Protein AF-A0A834ZL12-F1 (afdb_monomer_lite)

Organism: Tetracentron sinense (NCBI:txid13715)

Sequence (179 aa):
MESKSENSKNVEDIFDSSLNIEETHFQDGFKEGFDDGLVSGKQEGSEVGLKVGFEVGEELGFYRGCVDVWNSAIRVDSTCFSSRVQKSIKQMEQLIQKYPIMDPENENVQEIMDSLRLKFRAISATLSMKLEYNGYPKSSEGGGLQSVQAMALVHGEDMTEVACNLLELGRVGADQVHA

Foldseek 3Di:
DDDDDPDDDPCPPPCPCVVCVVVVVVVVVVVVCVVVCVVVVVVVCVVCCVVVLVQLVVLLVLLVVVLVVVVVVCVVPVVPDDPVLVVLSVVLVVLSVPACSPCCVDPCNVVSVVSNVVSVVVSCVVVVHPDDDPTDPDPPDDDDDPQWDWDWDDDPDPDIDIDIDGNDPPPDDPVNVPD

InterPro domains:
  IPR019191 Essential protein Yae1, N-terminal [PF09811] (29-67)
  IPR052436 LTO1 complex adapter protein [PTHR28532] (6-135)

Structure (mmCIF, N/CA/C/O backbone):
data_AF-A0A834ZL12-F1
#
_entry.id   AF-A0A834ZL12-F1
#
loop_
_atom_site.group_PDB
_atom_site.id
_atom_site.type_symbol
_atom_site.label_atom_id
_atom_site.label_alt_id
_atom_site.label_comp_id
_atom_site.label_asym_id
_atom_site.label_entity_id
_atom_site.label_seq_id
_atom_site.pdbx_PDB_ins_code
_atom_site.Cartn_x
_atom_site.Cartn_y
_atom_site.Cartn_z
_atom_site.occupancy
_atom_site.B_iso_or_equiv
_atom_site.auth_seq_id
_atom_site.auth_comp_id
_atom_site.auth_asym_id
_atom_site.auth_atom_id
_atom_site.pdbx_PDB_model_num
ATOM 1 N N . MET A 1 1 ? 37.345 11.507 -85.119 1.00 40.69 1 MET A N 1
ATOM 2 C CA . MET A 1 1 ? 38.182 12.447 -84.341 1.00 40.69 1 MET A CA 1
ATOM 3 C C . MET A 1 1 ? 37.212 13.364 -83.621 1.00 40.69 1 MET A C 1
ATOM 5 O O . MET A 1 1 ? 36.422 13.983 -84.306 1.00 40.69 1 MET A O 1
ATOM 9 N N . GLU A 1 2 ? 37.083 13.412 -82.307 1.00 40.31 2 GLU A N 1
ATOM 10 C CA . GLU A 1 2 ? 37.835 12.832 -81.199 1.00 40.31 2 GLU A CA 1
ATOM 11 C C . GLU A 1 2 ? 36.844 12.566 -80.060 1.00 40.31 2 GLU A C 1
ATOM 13 O O . GLU A 1 2 ? 35.969 13.371 -79.761 1.00 40.31 2 GLU A O 1
ATOM 18 N N . SER A 1 3 ? 37.011 11.406 -79.446 1.00 49.25 3 SER A N 1
ATOM 19 C CA . SER A 1 3 ? 36.512 11.007 -78.137 1.00 49.25 3 SER A CA 1
ATOM 20 C C . SER A 1 3 ? 37.129 11.854 -77.015 1.00 49.25 3 SER A C 1
ATOM 22 O O . SER A 1 3 ? 38.349 12.015 -77.017 1.00 49.25 3 SER A O 1
ATOM 24 N N . LYS A 1 4 ? 36.320 12.317 -76.046 1.00 45.41 4 LYS A N 1
ATOM 25 C CA . LYS A 1 4 ? 36.666 12.688 -74.645 1.00 45.41 4 LYS A CA 1
ATOM 26 C C . LYS A 1 4 ? 35.435 13.357 -74.015 1.00 45.41 4 LYS A C 1
ATOM 28 O O . LYS A 1 4 ? 34.886 14.265 -74.612 1.00 45.41 4 LYS A O 1
ATOM 33 N N . SER A 1 5 ? 34.945 13.051 -72.824 1.00 45.44 5 SER A N 1
ATOM 34 C CA . SER A 1 5 ? 35.291 12.084 -71.792 1.00 45.44 5 SER A CA 1
ATOM 35 C C . SER A 1 5 ? 34.063 12.057 -70.879 1.00 45.44 5 SER A C 1
ATOM 37 O O . SER A 1 5 ? 33.895 12.950 -70.050 1.00 45.44 5 SER A O 1
ATOM 39 N N . GLU A 1 6 ? 33.180 11.077 -71.047 1.00 50.31 6 GLU A N 1
ATOM 40 C CA . GLU A 1 6 ? 32.210 10.723 -70.010 1.00 50.31 6 GLU A CA 1
ATOM 41 C C . GLU A 1 6 ? 32.981 10.034 -68.884 1.00 50.31 6 GLU A C 1
ATOM 43 O O . GLU A 1 6 ? 33.101 8.816 -68.862 1.00 50.31 6 GLU A O 1
ATOM 48 N N . ASN A 1 7 ? 33.596 10.808 -67.991 1.00 51.94 7 ASN A N 1
ATOM 49 C CA . ASN A 1 7 ? 34.142 10.251 -66.759 1.00 51.94 7 ASN A CA 1
ATOM 50 C C . ASN A 1 7 ? 34.332 11.345 -65.706 1.00 51.94 7 ASN A C 1
ATOM 52 O O . ASN A 1 7 ? 35.418 11.903 -65.614 1.00 51.94 7 ASN A O 1
ATOM 56 N N . SER A 1 8 ? 33.273 11.690 -64.965 1.00 47.22 8 SER A N 1
ATOM 57 C CA . SER A 1 8 ? 33.387 12.170 -63.571 1.00 47.22 8 SER A CA 1
ATOM 58 C C . SER A 1 8 ? 32.004 12.390 -62.929 1.00 47.22 8 SER A C 1
ATOM 60 O O . SER A 1 8 ? 31.635 13.504 -62.570 1.00 47.22 8 SER A O 1
ATOM 62 N N . LYS A 1 9 ? 31.169 11.346 -62.860 1.00 50.97 9 LYS A N 1
ATOM 63 C CA . LYS A 1 9 ? 29.938 11.333 -62.031 1.00 50.97 9 LYS A CA 1
ATOM 64 C C . LYS A 1 9 ? 29.679 9.956 -61.406 1.00 50.97 9 LYS A C 1
ATOM 66 O O . LYS A 1 9 ? 28.537 9.574 -61.182 1.00 50.97 9 LYS A O 1
ATOM 71 N N . ASN A 1 10 ? 30.730 9.166 -61.211 1.00 52.12 10 ASN A N 1
ATOM 72 C CA . ASN A 1 10 ? 30.621 7.824 -60.634 1.00 52.12 10 ASN A CA 1
ATOM 73 C C . ASN A 1 10 ? 31.890 7.451 -59.862 1.00 52.12 10 ASN A C 1
ATOM 75 O O . ASN A 1 10 ? 32.433 6.360 -59.975 1.00 52.12 10 ASN A O 1
ATOM 79 N N . VAL A 1 11 ? 32.394 8.417 -59.108 1.00 56.50 11 VAL A N 1
ATOM 80 C CA . VAL A 1 11 ? 33.186 8.125 -57.924 1.00 56.50 11 VAL A CA 1
ATOM 81 C C . VAL A 1 11 ? 32.444 8.878 -56.8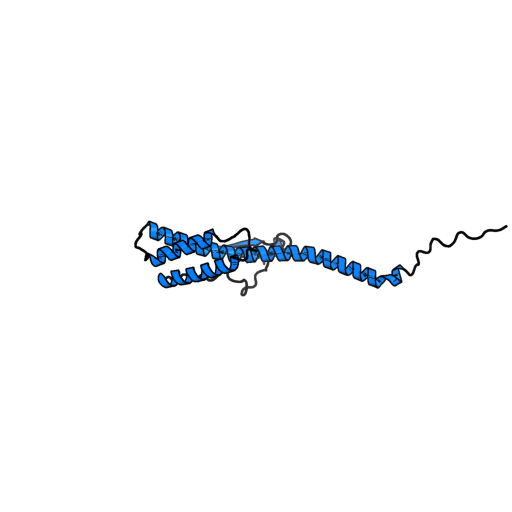32 1.00 56.50 11 VAL A C 1
ATOM 83 O O . VAL A 1 11 ? 32.755 10.029 -56.552 1.00 56.50 11 VAL A O 1
ATOM 86 N N . GLU A 1 12 ? 31.356 8.290 -56.319 1.00 61.00 12 GLU A N 1
ATOM 87 C CA . GLU A 1 12 ? 31.061 8.497 -54.896 1.00 61.00 12 GLU A CA 1
ATOM 88 C C . GLU A 1 12 ? 32.395 8.257 -54.198 1.00 61.00 12 GLU A C 1
ATOM 90 O O . GLU A 1 12 ? 33.027 7.227 -54.457 1.00 61.00 12 GLU A O 1
ATOM 95 N N . ASP A 1 13 ? 32.905 9.283 -53.518 1.00 65.12 13 ASP A N 1
ATOM 96 C CA . ASP A 1 13 ? 34.290 9.320 -53.074 1.00 65.12 13 ASP A CA 1
ATOM 97 C C . ASP A 1 13 ? 34.546 8.040 -52.275 1.00 65.12 13 ASP A C 1
ATOM 99 O O . ASP A 1 13 ? 33.916 7.790 -51.251 1.00 65.12 13 ASP A O 1
ATOM 103 N N . ILE A 1 14 ? 35.396 7.152 -52.794 1.00 68.75 14 ILE A N 1
ATOM 104 C CA . ILE A 1 14 ? 35.554 5.789 -52.254 1.00 68.75 14 ILE A CA 1
ATOM 105 C C . ILE A 1 14 ? 36.024 5.847 -50.789 1.00 68.75 14 ILE A C 1
ATOM 107 O O . ILE A 1 14 ? 35.844 4.894 -50.030 1.00 68.75 14 ILE A O 1
ATOM 111 N N . PHE A 1 15 ? 36.589 6.987 -50.384 1.00 73.75 15 PHE A N 1
ATOM 112 C CA . PHE A 1 15 ? 37.022 7.276 -49.028 1.00 73.75 15 PHE A CA 1
ATOM 113 C C . PHE A 1 15 ? 35.989 8.033 -48.176 1.00 73.75 15 PHE A C 1
ATOM 115 O O . PHE A 1 15 ? 36.215 8.126 -46.976 1.00 73.75 15 PHE A O 1
ATOM 122 N N . ASP A 1 16 ? 34.852 8.506 -48.706 1.00 74.00 16 ASP A N 1
ATOM 123 C CA . ASP A 1 16 ? 33.810 9.199 -47.918 1.00 74.00 16 ASP A CA 1
ATOM 124 C C . ASP A 1 16 ? 33.262 8.307 -46.801 1.00 74.00 16 ASP A C 1
ATOM 126 O O . ASP A 1 16 ? 33.072 8.745 -45.665 1.00 74.00 16 ASP A O 1
ATOM 130 N N . SER A 1 17 ? 33.058 7.023 -47.095 1.00 71.50 17 SER A N 1
ATOM 131 C CA . SER A 1 17 ? 32.668 6.034 -46.087 1.00 71.50 17 SER A CA 1
ATOM 132 C C . SER A 1 17 ? 33.769 5.809 -45.051 1.00 71.50 17 SER A C 1
ATOM 134 O O . SER A 1 17 ? 33.462 5.586 -43.886 1.00 71.50 17 SER A O 1
ATOM 136 N N . SER A 1 18 ? 35.042 5.924 -45.451 1.00 76.12 18 SER A N 1
ATOM 137 C CA . SER A 1 18 ? 36.201 5.766 -44.569 1.00 76.12 18 SER A CA 1
ATOM 138 C C . SER A 1 18 ? 36.482 6.998 -43.704 1.00 76.12 18 SER A C 1
ATOM 140 O O . SER A 1 18 ? 37.099 6.864 -42.648 1.00 76.12 18 SER A O 1
ATOM 142 N N . LEU A 1 19 ? 36.051 8.183 -44.142 1.00 78.19 19 LEU A N 1
ATOM 143 C CA . LEU A 1 19 ? 36.176 9.444 -43.412 1.00 78.19 19 LEU A CA 1
ATOM 144 C C . LEU A 1 19 ? 35.032 9.644 -42.406 1.00 78.19 19 LEU A C 1
ATOM 146 O O . LEU A 1 19 ? 35.246 10.270 -41.374 1.00 78.19 19 LEU A O 1
ATOM 150 N N . ASN A 1 20 ? 33.854 9.062 -42.661 1.00 79.44 20 ASN A N 1
ATOM 151 C CA . ASN A 1 20 ? 32.666 9.171 -41.803 1.00 79.44 20 ASN A CA 1
ATOM 152 C C . ASN A 1 20 ? 32.442 7.952 -40.880 1.00 79.44 20 ASN A C 1
ATOM 154 O O . ASN A 1 20 ? 31.348 7.777 -40.338 1.00 79.44 20 ASN A O 1
ATOM 158 N N . ILE A 1 21 ? 33.453 7.095 -40.693 1.00 88.69 21 ILE A N 1
ATOM 159 C CA . ILE A 1 21 ? 33.354 5.884 -39.855 1.00 88.69 21 ILE A CA 1
ATOM 160 C C . ILE A 1 21 ? 33.001 6.234 -38.402 1.00 88.69 21 ILE A C 1
ATOM 162 O O . ILE A 1 21 ? 32.175 5.558 -37.793 1.00 88.69 21 ILE A O 1
ATOM 166 N N . GLU A 1 22 ? 33.608 7.288 -37.851 1.00 88.44 22 GLU A N 1
ATOM 167 C CA . GLU A 1 22 ? 33.355 7.733 -36.474 1.00 88.44 22 GLU A CA 1
ATOM 168 C C . GLU A 1 22 ? 31.885 8.118 -36.270 1.00 88.44 22 GLU A C 1
ATOM 170 O O . GLU A 1 22 ? 31.233 7.598 -35.367 1.00 88.44 22 GLU A O 1
ATOM 175 N N . GLU A 1 23 ? 31.349 8.964 -37.151 1.00 89.56 23 GLU A N 1
ATOM 176 C CA . GLU A 1 23 ? 29.948 9.394 -37.116 1.00 89.56 23 GLU A CA 1
ATOM 177 C C . GLU A 1 23 ? 28.995 8.207 -37.311 1.00 89.56 23 GLU A C 1
ATOM 179 O O . GLU A 1 23 ? 27.991 8.094 -36.613 1.00 89.56 23 GLU A O 1
ATOM 184 N N . THR A 1 24 ? 29.336 7.274 -38.206 1.00 87.69 24 THR A N 1
ATOM 185 C CA . THR A 1 24 ? 28.530 6.067 -38.445 1.00 87.69 24 THR A CA 1
ATOM 186 C C . THR A 1 24 ? 28.461 5.197 -37.190 1.00 87.69 24 THR A C 1
ATOM 188 O O . THR A 1 24 ? 27.372 4.847 -36.747 1.00 87.69 24 THR A O 1
ATOM 191 N N . HIS A 1 25 ? 29.597 4.905 -36.551 1.00 92.44 25 HIS A N 1
ATOM 192 C CA . HIS A 1 25 ? 29.616 4.115 -35.317 1.00 92.44 25 HIS A CA 1
ATOM 193 C C . HIS A 1 25 ? 28.977 4.836 -34.132 1.00 92.44 25 HIS A C 1
ATOM 195 O O . HIS A 1 25 ? 28.375 4.185 -33.279 1.00 92.44 25 HIS A O 1
ATOM 201 N N . PHE A 1 26 ? 29.077 6.165 -34.074 1.00 94.88 26 PHE A N 1
ATOM 202 C CA . PHE A 1 26 ? 28.361 6.952 -33.079 1.00 94.88 26 PHE A CA 1
ATOM 203 C C . PHE A 1 26 ? 26.844 6.808 -33.249 1.00 94.88 26 PHE A C 1
ATOM 205 O O . PHE A 1 26 ? 26.138 6.531 -32.280 1.00 94.88 26 PHE A O 1
ATOM 212 N N . GLN A 1 27 ? 26.342 6.943 -34.478 1.00 95.00 27 GLN A N 1
ATOM 213 C CA . GLN A 1 27 ? 24.918 6.791 -34.780 1.00 95.00 27 GLN A CA 1
ATOM 214 C C . GLN A 1 27 ? 24.428 5.357 -34.558 1.00 95.00 27 GLN A C 1
ATOM 216 O O . GLN A 1 27 ? 23.359 5.171 -33.973 1.00 95.00 27 GLN A O 1
ATOM 221 N N . ASP A 1 28 ? 25.212 4.358 -34.965 1.00 95.12 28 ASP A N 1
ATOM 222 C CA . ASP A 1 28 ? 24.902 2.944 -34.748 1.00 95.12 28 ASP A CA 1
ATOM 223 C C . ASP A 1 28 ? 24.839 2.622 -33.252 1.00 95.12 28 ASP A C 1
ATOM 225 O O . ASP A 1 28 ? 23.846 2.064 -32.790 1.00 95.12 28 ASP A O 1
ATOM 229 N N . GLY A 1 29 ? 25.842 3.046 -32.476 1.00 97.06 29 GLY A N 1
ATOM 230 C CA . GLY A 1 29 ? 25.875 2.833 -31.029 1.00 97.06 29 GLY A CA 1
ATOM 231 C C . GLY A 1 29 ? 24.766 3.583 -30.290 1.00 97.06 29 GLY A C 1
ATOM 232 O O . GLY A 1 29 ? 24.183 3.051 -29.347 1.00 97.06 29 GLY A O 1
ATOM 233 N N . PHE A 1 30 ? 24.419 4.797 -30.732 1.00 97.00 30 PHE A N 1
ATOM 234 C CA . PHE A 1 30 ? 23.274 5.530 -30.191 1.00 97.00 30 PHE A CA 1
ATOM 235 C C . PHE A 1 30 ? 21.962 4.793 -30.466 1.00 97.00 30 PHE A C 1
ATOM 237 O O . PHE A 1 30 ? 21.145 4.641 -29.561 1.00 97.00 30 PHE A O 1
ATOM 244 N N . LYS A 1 31 ? 21.759 4.330 -31.703 1.00 97.44 31 LYS A N 1
ATOM 245 C CA . LYS A 1 31 ? 20.553 3.599 -32.094 1.00 97.44 31 LYS A CA 1
ATOM 246 C C . LYS A 1 31 ? 20.432 2.284 -31.330 1.00 97.44 31 LYS A C 1
ATOM 248 O O . LYS A 1 31 ? 19.373 2.016 -30.775 1.00 97.44 31 LYS A O 1
ATOM 253 N N . GLU A 1 32 ? 21.510 1.508 -31.266 1.00 96.88 32 GLU A N 1
ATOM 254 C CA . GLU A 1 32 ? 21.563 0.256 -30.510 1.00 96.88 32 GLU A CA 1
ATOM 255 C C . GLU A 1 32 ? 21.246 0.494 -29.030 1.00 96.88 32 GLU A C 1
ATOM 257 O O . GLU A 1 32 ? 20.349 -0.144 -28.486 1.00 96.88 32 GLU A O 1
ATOM 262 N N . GLY A 1 33 ? 21.910 1.466 -28.396 1.00 97.50 33 GLY A N 1
ATOM 263 C CA . GLY A 1 33 ? 21.668 1.794 -26.992 1.00 97.50 33 GLY A CA 1
ATOM 264 C C . GLY A 1 33 ? 20.260 2.333 -26.723 1.00 97.50 33 GLY A C 1
ATOM 265 O O . GLY A 1 33 ? 19.692 2.067 -25.666 1.00 97.50 33 GLY A O 1
ATOM 266 N N . PHE A 1 34 ? 19.670 3.069 -27.668 1.00 97.12 34 PHE A N 1
ATOM 267 C CA . PHE A 1 34 ? 18.293 3.550 -27.556 1.00 97.12 34 PHE A CA 1
ATOM 268 C C . PHE A 1 34 ? 17.280 2.405 -27.666 1.00 97.12 34 PHE A C 1
ATOM 270 O O . PHE A 1 34 ? 16.369 2.315 -26.841 1.00 97.12 34 PHE A O 1
ATOM 277 N N . ASP A 1 35 ? 17.448 1.525 -28.656 1.00 96.62 35 ASP A N 1
ATOM 278 C CA . ASP A 1 35 ? 16.568 0.375 -28.873 1.00 96.62 35 ASP A CA 1
ATOM 279 C C . ASP A 1 35 ? 16.648 -0.606 -27.686 1.00 96.62 35 ASP A C 1
ATOM 281 O O . ASP A 1 35 ? 15.611 -1.041 -27.174 1.00 96.62 35 ASP A O 1
ATOM 285 N N . ASP A 1 36 ? 17.855 -0.892 -27.185 1.00 96.69 36 ASP A N 1
ATOM 286 C CA . ASP A 1 36 ? 18.067 -1.725 -25.993 1.00 96.69 36 ASP A CA 1
ATOM 287 C C . ASP A 1 36 ? 17.506 -1.068 -24.722 1.00 96.69 36 ASP A C 1
ATOM 289 O O . ASP A 1 36 ? 16.793 -1.706 -23.940 1.00 96.69 36 ASP A O 1
ATOM 293 N N . GLY A 1 37 ? 17.734 0.237 -24.543 1.00 96.75 37 GLY A N 1
ATOM 294 C CA . GLY A 1 37 ? 17.194 1.016 -23.427 1.00 96.75 37 GLY A CA 1
ATOM 295 C C . GLY A 1 37 ? 15.663 1.032 -23.388 1.00 96.75 37 GLY A C 1
ATOM 296 O O . GLY A 1 37 ? 15.063 0.978 -22.314 1.00 96.75 37 GLY A O 1
ATOM 297 N N . LEU A 1 38 ? 15.006 1.053 -24.550 1.00 95.38 38 LEU A N 1
ATOM 298 C CA . LEU A 1 38 ? 13.547 1.021 -24.637 1.00 95.38 38 LEU A CA 1
ATOM 299 C C . LEU A 1 38 ? 12.973 -0.338 -24.213 1.00 95.38 38 LEU A C 1
ATOM 301 O O . LEU A 1 38 ? 11.954 -0.395 -23.516 1.00 95.38 38 LEU A O 1
ATOM 305 N N . VAL A 1 39 ? 13.612 -1.432 -24.635 1.00 93.19 39 VAL A N 1
ATOM 306 C CA . VAL A 1 39 ? 13.183 -2.794 -24.288 1.00 93.19 39 VAL A CA 1
ATOM 307 C C . VAL A 1 39 ? 13.434 -3.072 -22.808 1.00 93.19 39 VAL A C 1
ATOM 309 O O . VAL A 1 39 ? 12.504 -3.457 -22.093 1.00 93.19 39 VAL A O 1
ATOM 312 N N . SER A 1 40 ? 14.661 -2.834 -22.345 1.00 92.94 40 SER A N 1
ATOM 313 C CA . SER A 1 40 ? 15.067 -3.073 -20.958 1.00 92.94 40 SER A CA 1
ATOM 314 C C . SER A 1 40 ? 14.285 -2.200 -19.977 1.00 92.94 40 SER A C 1
ATOM 316 O O . SER A 1 40 ? 13.738 -2.722 -19.009 1.00 92.94 40 SER A O 1
ATOM 318 N N . GLY A 1 41 ? 14.107 -0.908 -20.273 1.00 93.88 41 GLY A N 1
ATOM 319 C CA . GLY A 1 41 ? 13.347 0.006 -19.418 1.00 93.88 41 GLY A CA 1
ATOM 320 C C . GLY A 1 41 ? 11.877 -0.392 -19.262 1.00 93.88 41 GLY A C 1
ATOM 321 O O . GLY A 1 41 ? 11.307 -0.269 -18.177 1.00 93.88 41 GLY A O 1
ATOM 322 N N . LYS A 1 42 ? 11.248 -0.929 -20.318 1.00 92.00 42 LYS A N 1
ATOM 323 C CA . LYS A 1 42 ? 9.876 -1.452 -20.229 1.00 92.00 42 LYS A CA 1
ATOM 324 C C . LYS A 1 42 ? 9.797 -2.688 -19.331 1.00 92.00 42 LYS A C 1
ATOM 326 O O . LYS A 1 42 ? 8.849 -2.806 -18.553 1.00 92.00 42 LYS A O 1
ATOM 331 N N . GLN A 1 43 ? 10.749 -3.610 -19.471 1.00 87.81 43 GLN A N 1
ATOM 332 C CA . GLN A 1 43 ? 10.807 -4.817 -18.650 1.00 87.81 43 GLN A CA 1
ATOM 333 C C . GLN A 1 43 ? 11.029 -4.458 -17.176 1.00 87.81 43 GLN A C 1
ATOM 335 O O . GLN A 1 43 ? 10.215 -4.828 -16.331 1.00 87.81 43 GLN A O 1
ATOM 340 N N . GLU A 1 44 ? 12.052 -3.655 -16.888 1.00 87.56 44 GLU A N 1
ATOM 341 C CA . GLU A 1 44 ? 12.382 -3.218 -15.532 1.00 87.56 44 GLU A CA 1
ATOM 342 C C . GLU A 1 44 ? 11.212 -2.469 -14.883 1.00 87.56 44 GLU A C 1
ATOM 344 O O . GLU A 1 44 ? 10.820 -2.778 -13.758 1.00 87.56 44 GLU A O 1
ATOM 349 N N . GLY A 1 45 ? 10.581 -1.539 -15.608 1.00 86.88 45 GLY A N 1
ATOM 350 C CA . GLY A 1 45 ? 9.420 -0.808 -15.102 1.00 86.88 45 GLY A CA 1
ATOM 351 C C . GLY A 1 45 ? 8.249 -1.727 -14.738 1.00 86.88 45 GLY A C 1
ATOM 352 O O . GLY A 1 45 ? 7.595 -1.522 -13.714 1.00 86.88 45 GLY A O 1
ATOM 353 N N . SER A 1 46 ? 8.005 -2.771 -15.535 1.00 85.50 46 SER A N 1
ATOM 354 C CA . SER A 1 46 ? 6.966 -3.765 -15.248 1.00 85.50 46 SER A CA 1
ATOM 355 C C . SER A 1 46 ? 7.291 -4.596 -14.006 1.00 85.50 46 SER A C 1
ATOM 357 O O . SER A 1 46 ? 6.417 -4.812 -13.166 1.00 85.50 46 SER A O 1
ATOM 359 N N . GLU A 1 47 ? 8.532 -5.066 -13.880 1.00 82.06 47 GLU A N 1
ATOM 360 C CA . GLU A 1 47 ? 8.986 -5.866 -12.738 1.00 82.06 47 GLU A CA 1
ATOM 361 C C . GLU A 1 47 ? 8.929 -5.065 -11.432 1.00 82.06 47 GLU A C 1
ATOM 363 O O . GLU A 1 47 ? 8.357 -5.520 -10.435 1.00 82.06 47 GLU A O 1
ATOM 368 N N . VAL A 1 48 ? 9.466 -3.841 -11.445 1.00 85.00 48 VAL A N 1
ATOM 369 C CA . VAL A 1 48 ? 9.448 -2.936 -10.290 1.00 85.00 48 VAL A CA 1
ATOM 370 C C . VAL A 1 48 ? 8.012 -2.584 -9.913 1.00 85.00 48 VAL A C 1
ATOM 372 O O . VAL A 1 48 ? 7.654 -2.672 -8.739 1.00 85.00 48 VAL A O 1
ATOM 375 N N . GLY A 1 49 ? 7.169 -2.246 -10.893 1.00 86.81 49 GLY A N 1
ATOM 376 C CA . GLY A 1 49 ? 5.763 -1.921 -10.660 1.00 86.81 49 GLY A CA 1
ATOM 377 C C . GLY A 1 49 ? 4.985 -3.073 -10.023 1.00 86.81 49 GLY A C 1
ATOM 378 O O . GLY A 1 49 ? 4.252 -2.855 -9.058 1.00 86.81 49 GLY A O 1
ATOM 379 N N . LEU A 1 50 ? 5.181 -4.307 -10.503 1.00 84.81 50 LEU A N 1
ATOM 380 C CA . LEU A 1 50 ? 4.531 -5.491 -9.937 1.00 84.81 50 LEU A CA 1
ATOM 381 C C . LEU A 1 50 ? 4.978 -5.742 -8.494 1.00 84.81 50 LEU A C 1
ATOM 383 O O . LEU A 1 50 ? 4.141 -5.943 -7.613 1.00 84.81 50 LEU A O 1
ATOM 387 N N . LYS A 1 51 ? 6.289 -5.704 -8.246 1.00 83.81 51 LYS A N 1
ATOM 388 C CA . LYS A 1 51 ? 6.854 -5.942 -6.918 1.00 83.81 51 LYS A CA 1
ATOM 389 C C . LYS A 1 51 ? 6.381 -4.897 -5.908 1.00 83.81 51 LYS A C 1
ATOM 391 O O . LYS A 1 51 ? 5.836 -5.257 -4.867 1.00 83.81 51 LYS A O 1
ATOM 396 N N . VAL A 1 52 ? 6.557 -3.613 -6.222 1.00 85.44 52 VAL A N 1
ATOM 397 C CA . VAL A 1 52 ? 6.179 -2.510 -5.325 1.00 85.44 52 VAL A CA 1
ATOM 398 C C . VAL A 1 52 ? 4.665 -2.479 -5.121 1.00 85.44 52 VAL A C 1
ATOM 400 O O . VAL A 1 52 ? 4.196 -2.314 -3.996 1.00 85.44 52 VAL A O 1
ATOM 403 N N . GLY A 1 53 ? 3.890 -2.700 -6.187 1.00 88.62 53 GLY A N 1
ATOM 404 C CA . GLY A 1 53 ? 2.434 -2.780 -6.108 1.00 88.62 53 GLY A CA 1
ATOM 405 C C . GLY A 1 53 ? 1.955 -3.902 -5.186 1.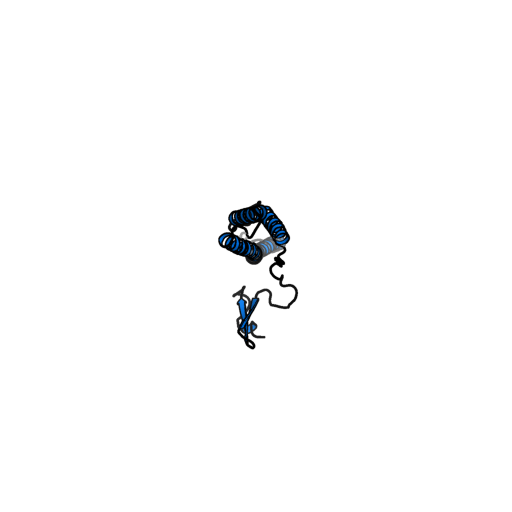00 88.62 53 GLY A C 1
ATOM 406 O O . GLY A 1 53 ? 1.036 -3.689 -4.395 1.00 88.62 53 GLY A O 1
ATOM 407 N N . PHE A 1 54 ? 2.598 -5.073 -5.233 1.00 86.81 54 PHE A N 1
ATOM 408 C CA . PHE A 1 54 ? 2.290 -6.180 -4.328 1.00 86.81 54 PHE A CA 1
ATOM 409 C C . PHE A 1 54 ? 2.636 -5.848 -2.870 1.00 86.81 54 PHE A C 1
ATOM 411 O O . PHE A 1 54 ? 1.782 -6.019 -2.005 1.00 86.81 54 PHE A O 1
ATOM 418 N N . GLU A 1 55 ? 3.837 -5.323 -2.598 1.00 86.38 55 GLU A N 1
ATOM 419 C CA . GLU A 1 55 ? 4.272 -4.942 -1.241 1.00 86.38 55 GLU A CA 1
ATOM 420 C C . GLU A 1 55 ? 3.302 -3.936 -0.590 1.00 86.38 55 GLU A C 1
ATOM 422 O O . GLU A 1 55 ? 2.917 -4.075 0.575 1.00 86.38 55 GLU A O 1
ATOM 427 N N . VAL A 1 56 ? 2.863 -2.933 -1.358 1.00 89.69 56 VAL A N 1
ATOM 428 C CA . VAL A 1 56 ? 1.888 -1.930 -0.907 1.00 89.69 56 VAL A CA 1
ATOM 429 C C . VAL A 1 56 ? 0.497 -2.541 -0.734 1.00 89.69 56 VAL A C 1
ATOM 431 O O . VAL A 1 56 ? -0.179 -2.283 0.265 1.00 89.69 56 VAL A O 1
ATOM 434 N N . GLY A 1 57 ? 0.054 -3.348 -1.701 1.00 91.69 57 GLY A N 1
ATOM 435 C CA . GLY A 1 57 ? -1.254 -3.996 -1.680 1.00 91.69 57 GLY A CA 1
ATOM 436 C C . GLY A 1 57 ? -1.418 -4.956 -0.503 1.00 91.69 57 GLY A C 1
ATOM 437 O O . GLY A 1 57 ? -2.470 -4.963 0.138 1.00 91.69 57 GLY A O 1
ATOM 438 N N . GLU A 1 58 ? -0.375 -5.718 -0.176 1.00 89.88 58 GLU A N 1
ATOM 439 C CA . GLU A 1 58 ? -0.329 -6.589 0.998 1.00 89.88 58 GLU A CA 1
ATOM 440 C C . GLU A 1 58 ? -0.482 -5.783 2.292 1.00 89.88 58 GLU A C 1
ATOM 442 O O . GLU A 1 58 ? -1.345 -6.102 3.112 1.00 89.88 58 GLU A O 1
ATOM 447 N N . GLU A 1 59 ? 0.302 -4.712 2.460 1.00 92.56 59 GLU A N 1
ATOM 448 C CA . GLU A 1 59 ? 0.251 -3.872 3.660 1.00 92.56 59 GLU A CA 1
ATOM 449 C C . GLU A 1 59 ? -1.151 -3.267 3.854 1.00 92.56 59 GLU A C 1
ATOM 451 O O . GLU A 1 59 ? -1.733 -3.326 4.944 1.00 92.56 59 GLU A O 1
ATOM 456 N N . LEU A 1 60 ? -1.740 -2.733 2.780 1.00 94.00 60 LEU A N 1
ATOM 457 C CA . LEU A 1 60 ? -3.101 -2.196 2.794 1.00 94.00 60 LEU A CA 1
ATOM 458 C C . LEU A 1 60 ? -4.149 -3.273 3.096 1.00 94.00 60 LEU A C 1
ATOM 460 O O . LEU A 1 60 ? -5.080 -3.026 3.869 1.00 94.00 60 LEU A O 1
ATOM 464 N N . GLY A 1 61 ? -4.002 -4.460 2.508 1.00 94.00 61 GLY A N 1
ATOM 465 C CA . GLY A 1 61 ? -4.879 -5.606 2.735 1.00 94.00 61 GLY A CA 1
ATOM 466 C C . GLY A 1 61 ? -4.839 -6.084 4.184 1.00 94.00 61 GLY A C 1
ATOM 467 O O . GLY A 1 61 ? -5.889 -6.303 4.791 1.00 94.00 61 GLY A O 1
ATOM 468 N N . PHE A 1 62 ? -3.645 -6.156 4.773 1.00 94.12 62 PHE A N 1
ATOM 469 C CA . PHE A 1 62 ? -3.452 -6.473 6.185 1.00 94.12 62 PHE A CA 1
ATOM 470 C C . PHE A 1 62 ? -4.177 -5.464 7.086 1.00 94.12 62 PHE A C 1
ATOM 472 O O . PHE A 1 62 ? -4.995 -5.850 7.928 1.00 94.12 62 PHE A O 1
ATOM 479 N N . TYR A 1 63 ? -3.957 -4.163 6.863 1.00 95.50 63 TYR A N 1
ATOM 480 C CA . TYR A 1 63 ? -4.645 -3.110 7.610 1.00 95.50 63 TYR A CA 1
ATOM 481 C C . TYR A 1 63 ? -6.162 -3.185 7.463 1.00 95.50 63 TYR A C 1
ATOM 483 O O . TYR A 1 63 ? -6.883 -3.025 8.452 1.00 95.50 63 TYR A O 1
ATOM 491 N N . ARG A 1 64 ? -6.654 -3.464 6.252 1.00 96.44 64 ARG A N 1
ATOM 492 C CA . ARG A 1 64 ? -8.084 -3.629 6.000 1.00 96.44 64 ARG A CA 1
ATOM 493 C C . ARG A 1 64 ? -8.656 -4.814 6.775 1.00 96.44 64 ARG A C 1
ATOM 495 O O . ARG A 1 64 ? -9.670 -4.644 7.447 1.00 96.44 64 ARG A O 1
ATOM 502 N N . GLY A 1 65 ? -7.976 -5.959 6.765 1.00 95.06 65 GLY A N 1
ATOM 503 C CA . GLY A 1 65 ? -8.371 -7.139 7.532 1.00 95.06 65 GLY A CA 1
ATOM 504 C C . GLY A 1 65 ? -8.472 -6.861 9.035 1.00 95.06 65 GLY A C 1
ATOM 505 O O . GLY A 1 65 ? -9.475 -7.208 9.660 1.00 95.06 65 GLY A O 1
ATOM 506 N N . CYS A 1 66 ? -7.490 -6.164 9.618 1.00 93.94 66 CYS A N 1
ATOM 507 C CA . CYS A 1 66 ? -7.550 -5.764 11.028 1.00 93.94 66 CYS A CA 1
ATOM 508 C C . CYS A 1 66 ? -8.754 -4.861 11.325 1.00 93.94 66 CYS A C 1
ATOM 510 O O . CYS A 1 66 ? -9.494 -5.114 12.278 1.00 93.94 66 CYS A O 1
ATOM 512 N N . VAL A 1 67 ? -8.975 -3.832 10.500 1.00 96.25 67 VAL A N 1
ATOM 513 C CA . VAL A 1 67 ? -10.116 -2.916 10.641 1.00 96.25 67 VAL A CA 1
ATOM 514 C C . VAL A 1 67 ? -11.442 -3.671 10.563 1.00 96.25 67 VAL A C 1
ATOM 516 O O . VAL A 1 67 ? -12.315 -3.445 11.402 1.00 96.25 67 VAL A O 1
ATOM 519 N N . ASP A 1 68 ? -11.589 -4.600 9.620 1.00 96.00 68 ASP A N 1
ATOM 520 C CA . ASP A 1 68 ? -12.812 -5.382 9.443 1.00 96.00 68 ASP A CA 1
ATOM 521 C C . ASP A 1 68 ? -13.079 -6.304 10.646 1.00 96.00 68 ASP A C 1
ATOM 523 O O . ASP A 1 68 ? -14.218 -6.387 11.123 1.00 96.00 68 ASP A O 1
ATOM 527 N N . VAL A 1 69 ? -12.042 -6.940 11.204 1.00 94.88 69 VAL A N 1
ATOM 528 C CA . VAL A 1 69 ? -12.143 -7.755 12.429 1.00 94.88 69 VAL A CA 1
ATOM 529 C C . VAL A 1 69 ? -12.531 -6.894 13.631 1.00 94.88 69 VAL A C 1
ATOM 531 O O . VAL A 1 69 ? -13.471 -7.236 14.352 1.00 94.88 69 VAL A O 1
ATOM 534 N N . TRP A 1 70 ? -11.872 -5.751 13.838 1.00 94.38 70 TRP A N 1
ATOM 535 C CA . TRP A 1 70 ? -12.198 -4.853 14.949 1.00 94.38 70 TRP A CA 1
ATOM 536 C C . TRP A 1 70 ? -13.615 -4.285 14.832 1.00 94.38 70 TRP A C 1
ATOM 538 O O . TRP A 1 70 ? -14.359 -4.282 15.811 1.00 94.38 70 TRP A O 1
ATOM 548 N N . ASN A 1 71 ? -14.030 -3.870 13.634 1.00 95.56 71 ASN A N 1
ATOM 549 C CA . ASN A 1 71 ? -15.397 -3.424 13.374 1.00 95.56 71 ASN A CA 1
ATOM 550 C C . ASN A 1 71 ? -16.414 -4.550 13.606 1.00 95.56 71 ASN A C 1
ATOM 552 O O . ASN A 1 71 ? -17.518 -4.292 14.084 1.00 95.56 71 ASN A O 1
ATOM 556 N N . SER A 1 72 ? -16.058 -5.801 13.307 1.00 95.44 72 SER A N 1
ATOM 557 C CA . SER A 1 72 ? -16.903 -6.963 13.603 1.00 95.44 72 SER A CA 1
ATOM 558 C C . SER A 1 72 ? -17.073 -7.177 15.106 1.00 95.44 72 SER A C 1
ATOM 560 O O . SER A 1 72 ? -18.201 -7.372 15.553 1.00 95.44 72 SER A O 1
ATOM 562 N N . ALA A 1 73 ? -15.999 -7.050 15.890 1.00 93.69 73 ALA A N 1
ATOM 563 C CA . ALA A 1 73 ? -16.070 -7.114 17.349 1.00 93.69 73 ALA A CA 1
ATOM 564 C C . ALA A 1 73 ? -16.970 -6.008 17.930 1.00 93.69 73 ALA A C 1
ATOM 566 O O . ALA A 1 73 ? -17.849 -6.307 18.732 1.00 93.69 73 ALA A O 1
ATOM 567 N N . ILE A 1 74 ? -16.840 -4.765 17.443 1.00 94.19 74 ILE A N 1
ATOM 568 C CA . ILE A 1 74 ? -17.684 -3.628 17.865 1.00 94.19 74 ILE A CA 1
ATOM 569 C C . ILE A 1 74 ? -19.169 -3.879 17.567 1.00 94.19 74 ILE A C 1
ATOM 571 O O . ILE A 1 74 ? -20.034 -3.468 18.340 1.00 94.19 74 ILE A O 1
ATOM 575 N N . ARG A 1 75 ? -19.493 -4.541 16.446 1.00 94.50 75 ARG A N 1
ATOM 576 C CA . ARG A 1 75 ? -20.887 -4.882 16.107 1.00 94.50 75 ARG A CA 1
ATOM 577 C C . ARG A 1 75 ? -21.488 -5.916 17.057 1.00 94.50 75 ARG A C 1
ATOM 579 O O . ARG A 1 75 ? -22.690 -5.868 17.291 1.00 94.50 75 ARG A O 1
ATOM 586 N N . VAL A 1 76 ? -20.676 -6.843 17.565 1.00 96.12 76 VAL A N 1
ATOM 587 C CA . VAL A 1 76 ? -21.111 -7.869 18.526 1.00 96.12 76 VAL A CA 1
ATOM 588 C C . VAL A 1 76 ? -21.227 -7.279 19.931 1.00 96.12 76 VAL A C 1
ATOM 590 O O . VAL A 1 76 ? -22.226 -7.506 20.609 1.00 96.12 76 VAL A O 1
ATOM 593 N N . ASP A 1 77 ? -20.237 -6.493 20.350 1.00 93.50 77 ASP A N 1
ATOM 594 C CA . ASP A 1 77 ? -20.220 -5.787 21.627 1.00 93.50 77 ASP A CA 1
ATOM 595 C C . ASP A 1 77 ? -19.716 -4.352 21.433 1.00 93.50 77 ASP A C 1
ATOM 597 O O . ASP A 1 77 ? -18.521 -4.088 21.312 1.00 93.50 77 ASP A O 1
ATOM 601 N N . SER A 1 78 ? -20.641 -3.391 21.474 1.00 91.12 78 SER A N 1
ATOM 602 C CA . SER A 1 78 ? -20.321 -1.968 21.300 1.00 91.12 78 SER A CA 1
ATOM 603 C C . SER A 1 78 ? -19.420 -1.383 22.397 1.00 91.12 78 SER A C 1
ATOM 605 O O . SER A 1 78 ? -18.901 -0.277 22.235 1.00 91.12 78 SER A O 1
ATOM 607 N N . THR A 1 79 ? -19.241 -2.097 23.513 1.00 92.81 79 THR A N 1
ATOM 608 C CA . THR A 1 79 ? -18.418 -1.678 24.654 1.00 92.81 79 THR A CA 1
ATOM 609 C C . THR A 1 79 ? -17.049 -2.354 24.691 1.00 92.81 79 THR A C 1
ATOM 611 O O . THR A 1 79 ? -16.225 -1.984 25.528 1.00 92.81 79 THR A O 1
ATOM 614 N N . CYS A 1 80 ? -16.759 -3.260 23.746 1.00 92.50 80 CYS A N 1
ATOM 615 C CA . CYS A 1 80 ? -15.511 -4.026 23.716 1.00 92.50 80 CYS A CA 1
ATOM 616 C C . CYS A 1 80 ? -14.261 -3.137 23.625 1.00 92.50 80 CYS A C 1
ATOM 618 O O . CYS A 1 80 ? -13.188 -3.504 24.101 1.00 92.50 80 CYS A O 1
ATOM 620 N N . PHE A 1 81 ? -14.396 -1.943 23.035 1.00 93.19 81 PHE A N 1
ATOM 621 C CA . PHE A 1 81 ? -13.336 -0.946 22.924 1.00 93.19 81 PHE A CA 1
ATOM 622 C C . PHE A 1 81 ? -13.799 0.423 23.413 1.00 93.19 81 PHE A C 1
ATOM 624 O O . PHE A 1 81 ? -14.953 0.810 23.236 1.00 93.19 81 PHE A O 1
ATOM 631 N N . SER A 1 82 ? -12.863 1.216 23.943 1.00 94.06 82 SER A N 1
ATOM 632 C CA . SER A 1 82 ? -13.141 2.606 24.318 1.00 94.06 82 SER A CA 1
ATOM 633 C C . SER A 1 82 ? -13.554 3.458 23.111 1.00 94.06 82 SER A C 1
ATOM 635 O O . SER A 1 82 ? -13.100 3.242 21.985 1.00 94.06 82 SER A O 1
ATOM 637 N N . SER A 1 83 ? -14.337 4.513 23.354 1.00 93.62 83 SER A N 1
ATOM 638 C CA . SER A 1 83 ? -14.751 5.468 22.312 1.00 93.62 83 SER A CA 1
ATOM 639 C C . SER A 1 83 ? -13.568 6.105 21.569 1.00 93.62 83 SER A C 1
ATOM 641 O O . SER A 1 83 ? -13.679 6.441 20.390 1.00 93.62 83 SER A O 1
ATOM 643 N N . ARG A 1 84 ? -12.413 6.243 22.235 1.00 93.31 84 ARG A N 1
ATOM 644 C CA . ARG A 1 84 ? -11.164 6.712 21.623 1.00 93.31 84 ARG A CA 1
ATOM 645 C C . ARG A 1 84 ? -10.647 5.723 20.579 1.00 93.31 84 ARG A C 1
ATOM 647 O O . ARG A 1 84 ? -10.317 6.142 19.476 1.00 93.31 84 ARG A O 1
ATOM 654 N N . VAL A 1 85 ? -10.604 4.434 20.912 1.00 93.75 85 VAL A N 1
ATOM 655 C CA . VAL A 1 85 ? -10.133 3.380 20.000 1.00 93.75 85 VAL A CA 1
ATOM 656 C C . VAL A 1 85 ? -11.083 3.221 18.818 1.00 93.75 85 VAL A C 1
ATOM 658 O O . VAL A 1 85 ? -10.625 3.210 17.680 1.00 93.75 85 VAL A O 1
ATOM 661 N N . GLN A 1 86 ? -12.398 3.217 19.056 1.00 95.19 86 GLN A N 1
ATOM 662 C CA . GLN A 1 86 ? -13.396 3.150 17.981 1.00 95.19 86 GLN A CA 1
ATOM 663 C C . GLN A 1 86 ? -13.249 4.312 16.982 1.00 95.19 86 GLN A C 1
ATOM 665 O O . GLN A 1 86 ? -13.298 4.110 15.769 1.00 95.19 86 GLN A O 1
ATOM 670 N N . LYS A 1 87 ? -12.997 5.536 17.474 1.00 95.88 87 LYS A N 1
ATOM 671 C CA . LYS A 1 87 ? -12.698 6.691 16.611 1.00 95.88 87 LYS A CA 1
ATOM 672 C C . LYS A 1 87 ? -11.416 6.491 15.800 1.00 95.88 87 LYS A C 1
ATOM 674 O O . LYS A 1 87 ? -11.415 6.802 14.613 1.00 95.88 87 LYS A O 1
ATOM 679 N N . SER A 1 88 ? -10.349 5.978 16.412 1.00 95.69 88 SER A N 1
ATOM 680 C CA . SER A 1 88 ? -9.091 5.694 15.708 1.00 95.69 88 SER A CA 1
ATOM 681 C C . SER A 1 88 ? -9.263 4.639 14.611 1.00 95.69 88 SER A C 1
ATOM 683 O O . SER A 1 88 ? -8.749 4.840 13.514 1.00 95.69 88 SER A O 1
ATOM 685 N N . ILE A 1 89 ? -10.026 3.570 14.869 1.00 96.25 89 ILE A N 1
ATOM 686 C CA . ILE A 1 89 ? -10.345 2.524 13.881 1.00 96.25 89 ILE A CA 1
ATOM 687 C C . ILE A 1 89 ? -11.086 3.132 12.687 1.00 96.25 89 ILE A C 1
ATOM 689 O O . ILE A 1 89 ? -10.681 2.935 11.546 1.00 96.25 89 ILE A O 1
ATOM 693 N N . LYS A 1 90 ? -12.105 3.963 12.940 1.00 96.62 90 LYS A N 1
ATOM 694 C CA . LYS A 1 90 ? -12.855 4.642 11.874 1.00 96.62 90 LYS A CA 1
ATOM 695 C C . LYS A 1 90 ? -11.984 5.591 11.044 1.00 96.62 90 LYS A C 1
ATOM 697 O O . LYS A 1 90 ? -12.138 5.670 9.831 1.00 96.62 90 LYS A O 1
ATOM 702 N N . GLN A 1 91 ? -11.057 6.310 11.676 1.00 97.12 91 GLN A N 1
ATOM 703 C CA . GLN A 1 91 ? -10.096 7.147 10.948 1.00 97.12 91 GLN A CA 1
ATOM 704 C C . GLN A 1 91 ? -9.145 6.316 10.083 1.00 97.12 91 GLN A C 1
ATOM 706 O O . GLN A 1 91 ? -8.794 6.738 8.986 1.00 97.12 91 GLN A O 1
ATOM 711 N N . MET A 1 92 ? -8.708 5.157 10.578 1.00 97.06 92 MET A N 1
ATOM 712 C CA . MET A 1 92 ? -7.868 4.238 9.816 1.00 97.06 92 MET A CA 1
ATOM 713 C C . MET A 1 92 ? -8.626 3.676 8.605 1.00 97.06 92 MET A C 1
ATOM 715 O O . MET A 1 92 ? -8.094 3.701 7.502 1.00 97.06 92 MET A O 1
ATOM 719 N N . GLU A 1 93 ? -9.895 3.293 8.770 1.00 97.44 93 GLU A N 1
ATOM 720 C CA . GLU A 1 93 ? -10.779 2.878 7.671 1.00 97.44 93 GLU A CA 1
ATOM 721 C C . GLU A 1 93 ? -10.902 3.954 6.579 1.00 97.44 93 GLU A C 1
ATOM 723 O O . GLU A 1 93 ? -10.775 3.657 5.392 1.00 97.44 93 GLU A O 1
ATOM 728 N N . GLN A 1 94 ? -11.088 5.217 6.974 1.00 97.56 94 GLN A N 1
ATOM 729 C CA . GLN A 1 94 ? -11.167 6.347 6.042 1.00 97.56 94 GLN A CA 1
ATOM 730 C 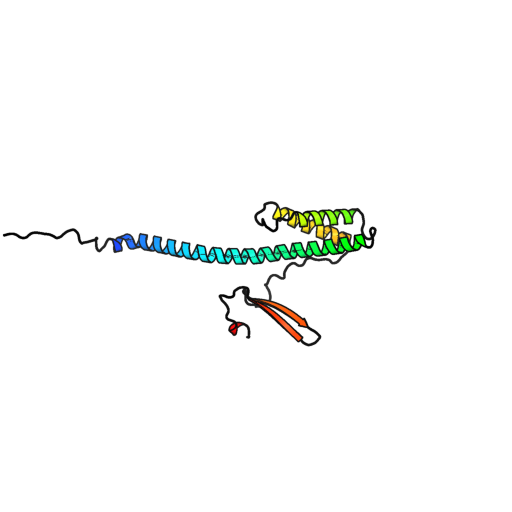C . GLN A 1 94 ? -9.864 6.565 5.263 1.00 97.56 94 GLN A C 1
ATOM 732 O O . GLN A 1 94 ? -9.916 6.892 4.079 1.00 97.56 94 GLN A O 1
ATOM 737 N N . LEU A 1 95 ? -8.702 6.380 5.899 1.00 97.00 95 LEU A N 1
ATOM 738 C CA . LEU A 1 95 ? -7.409 6.469 5.215 1.00 97.00 95 LEU A CA 1
ATOM 739 C C . LEU A 1 95 ? -7.237 5.350 4.184 1.00 97.00 95 LEU A C 1
ATOM 741 O O . LEU A 1 95 ? -6.806 5.633 3.071 1.00 97.00 95 LEU A O 1
ATOM 745 N N . ILE A 1 96 ? -7.633 4.115 4.520 1.00 96.44 96 ILE A N 1
ATOM 746 C CA . ILE A 1 96 ? -7.599 2.983 3.580 1.00 96.44 96 ILE A CA 1
ATOM 747 C C . ILE A 1 96 ? -8.501 3.271 2.372 1.00 96.44 96 ILE A C 1
ATOM 749 O O . ILE A 1 96 ? -8.090 3.067 1.238 1.00 96.44 96 ILE A O 1
ATOM 753 N N . GLN A 1 97 ? -9.716 3.784 2.596 1.00 95.31 97 GLN A N 1
ATOM 754 C CA . GLN A 1 97 ? -10.653 4.113 1.512 1.00 95.31 97 GLN A CA 1
ATOM 755 C C . GLN A 1 97 ? -10.175 5.265 0.621 1.00 95.31 97 GLN A C 1
ATOM 757 O O . GLN A 1 97 ? -10.510 5.299 -0.560 1.00 95.31 97 GLN A O 1
ATOM 762 N N . LYS A 1 98 ? -9.419 6.218 1.179 1.00 95.19 98 LYS A N 1
ATOM 763 C CA . LYS A 1 98 ? -8.866 7.359 0.437 1.00 95.19 98 LYS A CA 1
ATOM 764 C C . LYS A 1 98 ? -7.609 6.987 -0.360 1.00 95.19 98 LYS A C 1
ATOM 766 O O . LYS A 1 98 ? -7.197 7.768 -1.213 1.00 95.19 98 LYS A O 1
ATOM 771 N N . TYR A 1 99 ? -6.984 5.844 -0.080 1.00 94.75 99 TYR A N 1
ATOM 772 C CA . TYR A 1 99 ? -5.719 5.480 -0.704 1.00 94.75 99 TYR A CA 1
ATOM 773 C C . TYR A 1 99 ? -5.859 5.340 -2.236 1.00 94.75 99 TYR A C 1
ATOM 775 O O . TYR A 1 99 ? -6.704 4.567 -2.700 1.00 94.75 99 TYR A O 1
ATOM 783 N N . PRO A 1 100 ? -5.052 6.057 -3.039 1.00 93.56 100 PRO A N 1
ATOM 784 C CA . PRO A 1 100 ? -5.188 6.077 -4.492 1.00 93.56 100 PRO A CA 1
ATOM 785 C C . PRO A 1 100 ? -4.522 4.852 -5.146 1.00 93.56 100 PRO A C 1
ATOM 787 O O . PRO A 1 100 ? -3.459 4.946 -5.743 1.00 93.56 100 PRO A O 1
ATOM 790 N N . ILE A 1 101 ? -5.170 3.683 -5.075 1.00 87.75 101 ILE A N 1
ATOM 791 C CA . ILE A 1 101 ? -4.628 2.417 -5.625 1.00 87.75 101 ILE A CA 1
ATOM 792 C C . ILE A 1 101 ? -4.322 2.511 -7.133 1.00 87.75 101 ILE A C 1
ATOM 794 O O . ILE A 1 101 ? -3.390 1.879 -7.618 1.00 87.75 101 ILE A O 1
ATOM 798 N N . MET A 1 102 ? -5.103 3.304 -7.873 1.00 87.44 102 MET A N 1
ATOM 799 C CA . MET A 1 102 ? -4.972 3.458 -9.330 1.00 87.44 102 MET A CA 1
ATOM 800 C C . MET A 1 102 ? -4.077 4.631 -9.751 1.00 87.44 102 MET A C 1
ATOM 802 O O . MET A 1 102 ? -3.903 4.854 -10.945 1.00 87.44 102 MET A O 1
ATOM 806 N N . ASP A 1 103 ? -3.550 5.390 -8.793 1.00 91.88 103 ASP A N 1
ATOM 807 C CA . ASP A 1 103 ? -2.704 6.561 -9.029 1.00 91.88 103 ASP A CA 1
ATOM 808 C C . ASP A 1 103 ? -1.496 6.497 -8.073 1.00 91.88 103 ASP A C 1
ATOM 810 O O . ASP A 1 103 ? -1.453 7.199 -7.059 1.00 91.88 103 ASP A O 1
ATOM 814 N N . PRO A 1 104 ? -0.539 5.581 -8.336 1.00 82.62 104 PRO A N 1
ATOM 815 C CA . PRO A 1 104 ? 0.608 5.347 -7.457 1.00 82.62 104 PRO A CA 1
ATOM 816 C C . PRO A 1 104 ? 1.607 6.514 -7.436 1.00 82.62 104 PRO A C 1
ATOM 818 O O . PRO A 1 104 ? 2.412 6.601 -6.513 1.00 82.62 104 PRO A O 1
ATOM 821 N N . GLU A 1 105 ? 1.550 7.420 -8.416 1.00 87.56 105 GLU A N 1
ATOM 822 C CA . GLU A 1 105 ? 2.387 8.628 -8.485 1.00 87.56 105 GLU A CA 1
ATOM 823 C C . GLU A 1 105 ? 1.815 9.792 -7.661 1.00 87.56 105 GLU A C 1
ATOM 825 O O . GLU A 1 105 ? 2.420 10.861 -7.571 1.00 87.56 105 GLU A O 1
ATOM 830 N N . ASN A 1 106 ? 0.656 9.597 -7.028 1.00 91.94 106 ASN A N 1
ATOM 831 C CA . ASN A 1 106 ? 0.022 10.626 -6.227 1.00 91.94 106 ASN A CA 1
ATOM 832 C C . ASN A 1 106 ? 0.914 11.054 -5.052 1.00 91.94 106 ASN A C 1
ATOM 834 O O . ASN A 1 106 ? 1.291 10.241 -4.205 1.00 91.94 106 ASN A O 1
ATOM 838 N N . GLU A 1 107 ? 1.151 12.360 -4.928 1.00 91.19 107 GLU A N 1
ATOM 839 C CA . GLU A 1 107 ? 2.008 12.951 -3.889 1.00 91.19 107 GLU A CA 1
ATOM 840 C C . GLU A 1 107 ? 1.576 12.582 -2.456 1.00 91.19 107 GLU A C 1
ATOM 842 O O . GLU A 1 107 ? 2.391 12.559 -1.534 1.00 91.19 107 GLU A O 1
ATOM 847 N N . ASN A 1 108 ? 0.296 12.244 -2.257 1.00 90.75 108 ASN A N 1
ATOM 848 C CA . ASN A 1 108 ? -0.254 11.903 -0.946 1.00 90.75 108 ASN A CA 1
ATOM 849 C C . ASN A 1 108 ? -0.055 10.427 -0.556 1.00 90.75 108 ASN A C 1
ATOM 851 O O . ASN A 1 108 ? -0.316 10.080 0.598 1.00 90.75 108 ASN A O 1
ATOM 855 N N . VAL A 1 109 ? 0.368 9.543 -1.472 1.00 92.56 109 VAL A N 1
ATOM 856 C CA . VAL A 1 109 ? 0.521 8.096 -1.208 1.00 92.56 109 VAL A CA 1
ATOM 857 C C . VAL A 1 109 ? 1.379 7.847 0.027 1.00 92.56 109 VAL A C 1
ATOM 859 O O . VAL A 1 109 ? 0.976 7.104 0.927 1.00 92.56 109 VAL A O 1
ATOM 862 N N . GLN A 1 110 ? 2.533 8.511 0.097 1.00 91.31 110 GLN A N 1
ATOM 863 C CA . GLN A 1 110 ? 3.486 8.322 1.183 1.00 91.31 110 GLN A CA 1
ATOM 864 C C . GLN A 1 110 ? 2.919 8.809 2.525 1.00 91.31 110 GLN A C 1
ATOM 866 O O . GLN A 1 110 ? 2.979 8.090 3.524 1.00 91.31 110 GLN A O 1
ATOM 871 N N . GLU A 1 111 ? 2.286 9.985 2.543 1.00 95.06 111 GLU A N 1
ATOM 872 C CA . GLU A 1 111 ? 1.674 10.549 3.752 1.00 95.06 111 GLU A CA 1
ATOM 873 C C . GLU A 1 111 ? 0.535 9.664 4.288 1.00 95.06 111 GLU A C 1
ATOM 875 O O . GLU A 1 111 ? 0.416 9.454 5.503 1.00 95.06 111 GLU A O 1
ATOM 880 N N . ILE A 1 112 ? -0.293 9.106 3.395 1.00 95.75 112 ILE A N 1
ATOM 881 C CA . ILE A 1 112 ? -1.382 8.202 3.779 1.00 95.75 112 ILE A CA 1
ATOM 882 C C . ILE A 1 112 ? -0.812 6.905 4.369 1.00 95.75 112 ILE A C 1
ATOM 884 O O . ILE A 1 112 ? -1.285 6.482 5.428 1.00 95.75 112 ILE A O 1
ATOM 888 N N . MET A 1 113 ? 0.216 6.300 3.756 1.00 94.75 113 MET A N 1
ATOM 889 C CA . MET A 1 113 ? 0.856 5.086 4.292 1.00 94.75 113 MET A CA 1
ATOM 890 C C . MET A 1 113 ? 1.474 5.316 5.667 1.00 94.75 113 MET A C 1
ATOM 892 O O . MET A 1 113 ? 1.253 4.526 6.587 1.00 94.75 113 MET A O 1
ATOM 896 N N . ASP A 1 114 ? 2.207 6.411 5.850 1.00 95.19 114 ASP A N 1
ATOM 897 C CA . ASP A 1 114 ? 2.834 6.710 7.137 1.00 95.19 114 ASP A CA 1
ATOM 898 C C . ASP A 1 114 ? 1.782 6.993 8.216 1.00 95.19 114 ASP A C 1
ATOM 900 O O . ASP A 1 114 ? 1.907 6.537 9.361 1.00 95.19 114 ASP A O 1
ATOM 904 N N . SER A 1 115 ? 0.678 7.641 7.835 1.00 96.25 115 SER A N 1
ATOM 905 C CA . SER A 1 115 ? -0.488 7.828 8.699 1.00 96.25 115 SER A CA 1
ATOM 906 C C . SER A 1 115 ? -1.156 6.502 9.081 1.00 96.25 115 SER A C 1
ATOM 908 O O . SER A 1 115 ? -1.542 6.330 10.242 1.00 96.25 115 SER A O 1
ATOM 910 N N . LEU A 1 116 ? -1.274 5.549 8.148 1.00 96.62 116 LEU A N 1
ATOM 911 C CA . LEU A 1 116 ? -1.797 4.203 8.408 1.00 96.62 116 LEU A CA 1
ATOM 912 C C . LEU A 1 116 ? -0.895 3.432 9.376 1.00 96.62 116 LEU A C 1
ATOM 914 O O . LEU A 1 116 ? -1.373 2.984 10.420 1.00 96.62 116 LEU A O 1
ATOM 918 N N . ARG A 1 117 ? 0.413 3.369 9.101 1.00 94.94 117 ARG A N 1
ATOM 919 C CA . ARG A 1 117 ? 1.428 2.724 9.957 1.00 94.94 117 ARG A CA 1
ATOM 920 C C . ARG A 1 117 ? 1.441 3.294 11.371 1.00 94.94 117 ARG A C 1
ATOM 922 O O . ARG A 1 117 ? 1.586 2.562 12.354 1.00 94.94 117 ARG A O 1
ATOM 929 N N . LEU A 1 118 ? 1.321 4.616 11.506 1.00 94.31 118 LEU A N 1
ATOM 930 C CA . LEU A 1 118 ? 1.282 5.276 12.809 1.00 94.31 118 LEU A CA 1
ATOM 931 C C . LEU A 1 118 ? -0.001 4.935 13.577 1.00 94.31 118 LEU A C 1
ATOM 933 O O . LEU A 1 118 ? 0.064 4.587 14.759 1.00 94.31 118 LEU A O 1
ATOM 937 N N . LYS A 1 119 ? -1.164 5.002 12.918 1.00 94.00 119 LYS A N 1
ATOM 938 C CA . LYS A 1 119 ? -2.449 4.670 13.550 1.00 94.00 119 LYS A CA 1
ATOM 939 C C . LYS A 1 119 ? -2.531 3.204 13.940 1.00 94.00 119 LYS A C 1
ATOM 941 O O . LYS A 1 119 ? -2.964 2.922 15.055 1.00 94.00 119 LYS A O 1
ATOM 946 N N . PHE A 1 120 ? -2.079 2.302 13.074 1.00 94.94 120 PHE A N 1
ATOM 947 C CA . PHE A 1 120 ? -2.032 0.875 13.362 1.00 94.94 120 PHE A CA 1
ATOM 948 C C . PHE A 1 120 ? -1.233 0.607 14.639 1.00 94.94 120 PHE A C 1
ATOM 950 O O . PHE A 1 120 ? -1.783 0.070 15.597 1.00 94.94 120 PHE A O 1
ATOM 957 N N . ARG A 1 121 ? 0.017 1.092 14.717 1.00 92.25 121 ARG A N 1
ATOM 958 C CA . ARG A 1 121 ? 0.863 0.935 15.914 1.00 92.25 121 ARG A CA 1
ATOM 959 C C . ARG A 1 121 ? 0.199 1.486 17.177 1.00 92.25 121 ARG A C 1
ATOM 961 O O . ARG A 1 121 ? 0.235 0.840 18.221 1.00 92.25 121 ARG A O 1
ATOM 968 N N . ALA A 1 122 ? -0.443 2.652 17.085 1.00 91.62 122 ALA A N 1
ATOM 969 C CA . ALA A 1 122 ? -1.147 3.254 18.215 1.00 91.62 122 ALA A CA 1
ATOM 970 C C . ALA A 1 122 ? -2.353 2.417 18.684 1.00 91.62 122 ALA A C 1
ATOM 972 O O . ALA A 1 122 ? -2.568 2.267 19.891 1.00 91.62 122 ALA A O 1
ATOM 973 N N . ILE A 1 123 ? -3.138 1.864 17.753 1.00 91.88 123 ILE A N 1
ATOM 974 C CA . ILE A 1 123 ? -4.282 0.997 18.068 1.00 91.88 123 ILE A CA 1
ATOM 975 C C . ILE A 1 123 ? -3.789 -0.320 18.673 1.00 91.88 123 ILE A C 1
ATOM 977 O O . ILE A 1 123 ? -4.242 -0.679 19.758 1.00 91.88 123 ILE A O 1
ATOM 981 N N . SER A 1 124 ? -2.822 -0.989 18.040 1.00 89.56 124 SER A N 1
ATOM 982 C CA . SER A 1 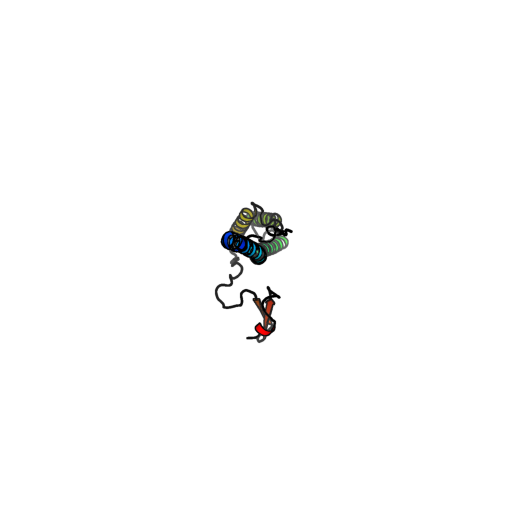124 ? -2.254 -2.260 18.510 1.00 89.56 124 SER A CA 1
ATOM 983 C C . SER A 1 124 ? -1.682 -2.142 19.926 1.00 89.56 124 SER A C 1
ATOM 985 O O . SER A 1 124 ? -1.976 -2.979 20.781 1.00 89.56 124 SER A O 1
ATOM 987 N N . ALA A 1 125 ? -0.967 -1.048 20.221 1.00 89.56 125 ALA A N 1
ATOM 988 C CA . ALA A 1 125 ? -0.466 -0.760 21.565 1.00 89.56 125 ALA A CA 1
ATOM 989 C C . ALA A 1 125 ? -1.598 -0.538 22.582 1.00 89.56 125 ALA A C 1
ATOM 991 O O . ALA A 1 125 ? -1.536 -1.038 23.702 1.00 89.56 125 ALA A O 1
ATOM 992 N N . THR A 1 126 ? -2.660 0.177 22.194 1.00 88.88 126 THR A N 1
ATOM 993 C CA . THR A 1 126 ? -3.803 0.442 23.085 1.00 88.88 126 THR A CA 1
ATOM 994 C C . THR A 1 126 ? -4.596 -0.830 23.391 1.00 88.88 126 THR A C 1
ATOM 996 O O . THR A 1 126 ? -5.101 -0.992 24.499 1.00 88.88 126 THR A O 1
ATOM 999 N N . LEU A 1 127 ? -4.696 -1.741 22.423 1.00 85.44 127 LEU A N 1
ATOM 1000 C CA . LEU A 1 127 ? -5.393 -3.018 22.569 1.00 85.44 127 LEU A CA 1
ATOM 1001 C C . LEU A 1 127 ? -4.542 -4.098 23.255 1.00 85.44 127 LEU A C 1
ATOM 1003 O O . LEU A 1 127 ? -5.051 -5.184 23.517 1.00 85.44 127 LEU A O 1
ATOM 1007 N N . SER A 1 128 ? -3.266 -3.818 23.555 1.00 81.44 128 SER A N 1
ATOM 1008 C CA . SER A 1 128 ? -2.303 -4.800 24.086 1.00 81.44 128 SER A CA 1
ATOM 1009 C C . SER A 1 128 ? -2.212 -6.079 23.239 1.00 81.44 128 SER A C 1
ATOM 1011 O O . SER A 1 128 ? -1.935 -7.164 23.750 1.00 81.44 128 SER A O 1
ATOM 1013 N N . MET A 1 129 ? -2.458 -5.965 21.932 1.00 76.25 129 MET A N 1
ATOM 1014 C CA . MET A 1 129 ? -2.381 -7.083 20.997 1.00 76.25 129 MET A CA 1
ATOM 1015 C C . MET A 1 129 ? -0.957 -7.181 20.452 1.00 76.25 129 MET A C 1
ATOM 1017 O O . MET A 1 129 ? -0.394 -6.177 20.016 1.00 76.25 129 MET A O 1
ATOM 1021 N N . LYS A 1 130 ? -0.395 -8.393 20.394 1.00 71.19 130 LYS A N 1
ATOM 1022 C CA . LYS A 1 130 ? 0.832 -8.676 19.627 1.00 71.19 130 LYS A CA 1
ATOM 1023 C C . LYS A 1 130 ? 0.511 -8.776 18.131 1.00 71.19 130 LYS A C 1
ATOM 1025 O O . LYS A 1 130 ? 0.682 -9.823 17.519 1.00 71.19 130 LYS A O 1
ATOM 1030 N N . LEU A 1 131 ? -0.066 -7.713 17.580 1.00 76.94 131 LEU A N 1
ATOM 1031 C CA . LEU A 1 131 ? -0.304 -7.575 16.150 1.00 76.94 131 LEU A CA 1
ATOM 1032 C C . LEU A 1 131 ? 0.860 -6.790 15.556 1.00 76.94 131 LEU A C 1
ATOM 1034 O O . LEU A 1 131 ? 0.974 -5.583 15.770 1.00 76.94 131 LEU A O 1
ATOM 1038 N N . GLU A 1 132 ? 1.704 -7.491 14.811 1.00 75.00 132 GLU A N 1
ATOM 1039 C CA . GLU A 1 132 ? 2.845 -6.923 14.104 1.00 75.00 132 GLU A CA 1
ATOM 1040 C C . GLU A 1 132 ? 2.660 -7.164 12.608 1.00 75.00 132 GLU A C 1
ATOM 1042 O O . GLU A 1 132 ? 2.317 -8.267 12.182 1.00 75.00 132 GLU A O 1
ATOM 1047 N N . TYR A 1 133 ? 2.855 -6.109 11.819 1.00 80.75 133 TYR A N 1
ATOM 1048 C CA . TYR A 1 133 ? 3.020 -6.250 10.381 1.00 80.75 133 TYR A CA 1
ATOM 1049 C C . TYR A 1 133 ? 4.509 -6.447 10.115 1.00 80.75 133 TYR A C 1
ATOM 1051 O O . TYR A 1 133 ? 5.290 -5.505 10.244 1.00 80.75 133 TYR A O 1
ATOM 1059 N N . ASN A 1 134 ? 4.894 -7.677 9.783 1.00 76.50 134 ASN A N 1
ATOM 1060 C CA . ASN A 1 134 ? 6.293 -8.036 9.539 1.00 76.50 134 ASN A CA 1
ATOM 1061 C C . ASN A 1 134 ? 6.730 -7.792 8.087 1.00 76.50 134 ASN A C 1
ATOM 1063 O O . ASN A 1 134 ? 7.906 -7.960 7.771 1.00 76.50 134 ASN A O 1
ATOM 1067 N N . GLY A 1 135 ? 5.800 -7.348 7.234 1.00 71.69 135 GLY A N 1
ATOM 1068 C CA . GLY A 1 135 ? 6.022 -7.178 5.804 1.00 71.69 135 GLY A CA 1
ATOM 1069 C C . GLY A 1 135 ? 6.175 -8.501 5.062 1.00 71.69 135 GLY A C 1
ATOM 1070 O O . GLY A 1 135 ? 6.379 -9.559 5.665 1.00 71.69 135 GLY A O 1
ATOM 1071 N N . TYR A 1 136 ? 6.133 -8.415 3.734 1.00 59.34 136 TYR A N 1
ATOM 1072 C CA . TYR A 1 136 ? 6.570 -9.506 2.880 1.00 59.34 136 TYR A CA 1
ATOM 1073 C C . TYR A 1 136 ? 8.011 -9.894 3.246 1.00 59.34 136 TYR A C 1
ATOM 1075 O O . TYR A 1 136 ? 8.869 -9.001 3.330 1.00 59.34 136 TYR A O 1
ATOM 1083 N N . PRO A 1 137 ? 8.334 -11.186 3.445 1.00 53.09 137 PRO A N 1
ATOM 1084 C CA . PRO A 1 137 ? 9.720 -11.593 3.589 1.00 53.09 137 PRO A CA 1
ATOM 1085 C C . PRO A 1 137 ? 10.456 -11.190 2.312 1.00 53.09 137 PRO A C 1
ATOM 1087 O O . PRO A 1 137 ? 10.225 -11.739 1.234 1.00 53.09 137 PRO A O 1
ATOM 1090 N N . LYS A 1 138 ? 11.344 -10.196 2.426 1.00 47.75 138 LYS A N 1
ATOM 1091 C CA . LYS A 1 138 ? 12.282 -9.874 1.354 1.00 47.75 138 LYS A CA 1
ATOM 1092 C C . LYS A 1 138 ? 13.006 -11.173 1.030 1.00 47.75 138 LYS A C 1
ATOM 1094 O O . LYS A 1 138 ? 13.572 -11.789 1.929 1.00 47.75 138 LYS A O 1
ATOM 1099 N N . SER A 1 139 ? 12.974 -11.588 -0.229 1.00 45.53 139 SER A N 1
ATOM 1100 C CA . SER A 1 139 ? 13.747 -12.701 -0.778 1.00 45.53 139 SER A CA 1
ATOM 1101 C C . SER A 1 139 ? 15.247 -12.408 -0.648 1.00 45.53 139 SER A C 1
ATOM 1103 O O . SER A 1 139 ? 15.922 -12.016 -1.594 1.00 45.53 139 SER A O 1
ATOM 1105 N N . SER A 1 140 ? 15.746 -12.516 0.573 1.00 45.19 140 SER A N 1
ATOM 1106 C CA . SER A 1 140 ? 17.131 -12.373 0.980 1.00 45.19 140 SER A CA 1
ATOM 1107 C C . SER A 1 140 ? 17.306 -13.256 2.206 1.00 45.19 140 SER A C 1
ATOM 1109 O O . SER A 1 140 ? 17.390 -12.757 3.320 1.00 45.19 140 SER A O 1
ATOM 1111 N N . GLU A 1 141 ? 17.254 -14.565 1.967 1.00 44.84 141 GLU A N 1
ATOM 1112 C CA . GLU A 1 141 ? 18.030 -15.627 2.626 1.00 44.84 141 GLU A CA 1
ATOM 1113 C C . GLU A 1 141 ? 17.400 -16.974 2.245 1.00 44.84 141 GLU A C 1
ATOM 1115 O O . GLU A 1 141 ? 16.596 -17.559 2.960 1.00 44.84 141 GLU A O 1
ATOM 1120 N N . GLY A 1 142 ? 17.724 -17.439 1.041 1.00 39.50 142 GLY A N 1
ATOM 1121 C CA . GLY A 1 142 ? 17.263 -18.720 0.515 1.00 39.50 142 GLY A CA 1
ATOM 1122 C C . GLY A 1 142 ? 17.327 -18.683 -1.000 1.00 39.50 142 GLY A C 1
ATOM 1123 O O . GLY A 1 142 ? 16.554 -17.962 -1.621 1.00 39.50 142 GLY A O 1
ATOM 1124 N N . GLY A 1 143 ? 18.300 -19.386 -1.582 1.00 41.44 143 GLY A N 1
ATOM 1125 C CA . GLY A 1 143 ? 18.589 -19.398 -3.017 1.00 41.44 143 GLY A CA 1
ATOM 1126 C C . GLY A 1 143 ? 17.452 -19.974 -3.862 1.00 41.44 143 GLY A C 1
ATOM 1127 O O . GLY A 1 143 ? 17.532 -21.112 -4.306 1.00 41.44 143 GLY A O 1
ATOM 1128 N N . GLY A 1 144 ? 16.404 -19.184 -4.080 1.00 49.19 144 GLY A N 1
ATOM 1129 C CA . GLY A 1 144 ? 15.371 -19.413 -5.082 1.00 49.19 144 GLY A CA 1
ATOM 1130 C C . GLY A 1 144 ? 15.634 -18.573 -6.331 1.00 49.19 144 GLY A C 1
ATOM 1131 O O . GLY A 1 144 ? 16.185 -17.474 -6.251 1.00 49.19 144 GLY A O 1
ATOM 1132 N N . LEU A 1 145 ? 15.251 -19.102 -7.494 1.00 49.28 145 LEU A N 1
ATOM 1133 C CA . LEU A 1 145 ? 15.305 -18.390 -8.771 1.00 49.28 145 LEU A CA 1
ATOM 1134 C C . LEU A 1 145 ? 14.483 -17.093 -8.682 1.00 49.28 145 LEU A C 1
ATOM 1136 O O . LEU A 1 145 ? 13.327 -17.125 -8.271 1.00 49.28 145 LEU A O 1
ATOM 1140 N N . GLN A 1 146 ? 15.060 -15.963 -9.105 1.00 52.31 146 GLN A N 1
ATOM 1141 C CA . GLN A 1 146 ? 14.420 -14.637 -9.039 1.00 52.31 146 GLN A CA 1
ATOM 1142 C C . GLN A 1 146 ? 13.082 -14.552 -9.802 1.00 52.31 146 GLN A C 1
ATOM 1144 O O . GLN A 1 146 ? 12.269 -13.683 -9.509 1.00 52.31 146 GLN A O 1
ATOM 1149 N N . SER A 1 147 ? 12.840 -15.462 -10.750 1.00 46.28 147 SER A N 1
ATOM 1150 C CA . SER A 1 147 ? 11.650 -15.520 -11.608 1.00 46.28 147 SER A CA 1
ATOM 1151 C C . SER A 1 147 ? 10.570 -16.507 -11.140 1.00 46.28 147 SER A C 1
ATOM 1153 O O . SER A 1 147 ? 9.543 -16.658 -11.810 1.00 46.28 147 SER A O 1
ATOM 1155 N N . VAL A 1 148 ? 10.781 -17.194 -10.010 1.00 48.09 148 VAL A N 1
ATOM 1156 C CA . VAL A 1 148 ? 9.859 -18.214 -9.494 1.00 48.09 148 VAL A CA 1
ATOM 1157 C C . VAL A 1 148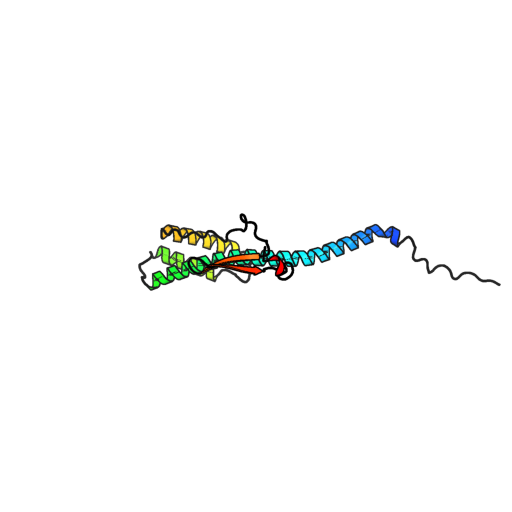 ? 9.392 -17.827 -8.100 1.00 48.09 148 VAL A C 1
ATOM 1159 O O . VAL A 1 148 ? 10.180 -17.750 -7.160 1.00 48.09 148 VAL A O 1
ATOM 1162 N N . GLN A 1 149 ? 8.083 -17.636 -7.950 1.00 53.81 149 GLN A N 1
ATOM 1163 C CA . GLN A 1 149 ? 7.465 -17.486 -6.640 1.00 53.81 149 GLN A CA 1
ATOM 1164 C C . GLN A 1 149 ? 6.932 -18.856 -6.217 1.00 53.81 149 GLN A C 1
ATOM 1166 O O . GLN A 1 149 ? 5.959 -19.351 -6.786 1.00 53.81 149 GLN A O 1
ATOM 1171 N N . ALA A 1 150 ? 7.607 -19.490 -5.259 1.00 53.00 150 ALA A N 1
ATOM 1172 C CA . ALA A 1 150 ? 7.213 -20.781 -4.709 1.00 53.00 150 ALA A CA 1
ATOM 1173 C C . ALA A 1 150 ? 6.503 -20.582 -3.366 1.00 53.00 150 ALA A C 1
ATOM 1175 O O . ALA A 1 150 ? 7.044 -19.959 -2.453 1.00 53.00 150 ALA A O 1
ATOM 1176 N N . MET A 1 151 ? 5.297 -21.123 -3.238 1.00 46.91 151 MET A N 1
ATOM 1177 C CA . MET A 1 151 ? 4.559 -21.200 -1.983 1.00 46.91 151 MET A CA 1
ATOM 1178 C C . MET A 1 151 ? 4.417 -22.671 -1.603 1.00 46.91 151 MET A C 1
ATOM 1180 O O . MET A 1 151 ? 3.849 -23.458 -2.358 1.00 46.91 151 MET A O 1
ATOM 1184 N N . ALA A 1 152 ? 4.947 -23.055 -0.443 1.00 46.50 152 ALA A N 1
ATOM 1185 C CA . ALA A 1 152 ? 4.731 -2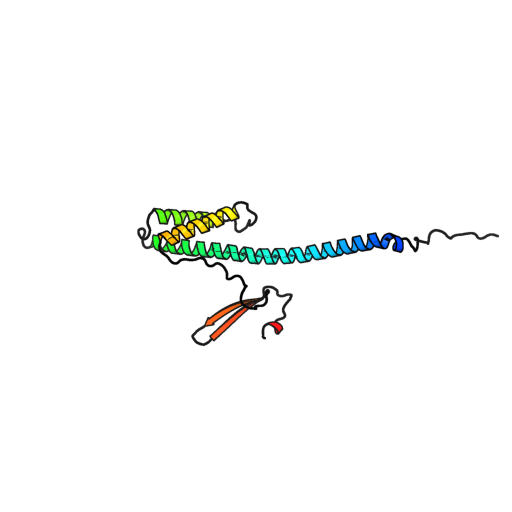4.391 0.096 1.00 46.50 152 ALA A CA 1
ATOM 1186 C C . ALA A 1 152 ? 3.336 -24.458 0.734 1.00 46.50 152 ALA A C 1
ATOM 1188 O O . ALA A 1 152 ? 3.032 -23.718 1.671 1.00 46.50 152 ALA A O 1
ATOM 1189 N N . LEU A 1 153 ? 2.489 -25.339 0.214 1.00 49.12 153 LEU A N 1
ATOM 1190 C CA . LEU A 1 153 ? 1.178 -25.680 0.743 1.00 49.12 153 LEU A CA 1
ATOM 1191 C C . LEU A 1 153 ? 1.299 -27.022 1.466 1.00 49.12 153 LEU A C 1
ATOM 1193 O O . LEU A 1 153 ? 1.630 -28.038 0.863 1.00 49.12 153 LEU A O 1
ATOM 1197 N N . VAL A 1 154 ? 1.043 -27.036 2.770 1.00 45.97 154 VAL A N 1
ATOM 1198 C CA . VAL A 1 154 ? 1.045 -28.275 3.557 1.00 45.97 154 VAL A CA 1
ATOM 1199 C C . VAL A 1 154 ? -0.386 -28.786 3.664 1.00 45.97 154 VAL A C 1
ATOM 1201 O O . VAL A 1 154 ? -1.272 -28.061 4.124 1.00 45.97 154 VAL A O 1
ATOM 1204 N N . HIS A 1 155 ? -0.611 -30.030 3.245 1.00 44.25 155 HIS A N 1
ATOM 1205 C CA . HIS A 1 155 ? -1.895 -30.711 3.360 1.00 44.25 155 HIS A CA 1
ATOM 1206 C C . HIS A 1 155 ? -1.746 -31.973 4.223 1.00 44.25 155 HIS A C 1
ATOM 1208 O O . HIS A 1 155 ? -1.208 -32.990 3.795 1.00 44.25 155 HIS A O 1
ATOM 1214 N N . GLY A 1 156 ? -2.248 -31.923 5.459 1.00 53.88 156 GLY A N 1
ATOM 1215 C CA . GLY A 1 156 ? -2.122 -33.035 6.410 1.00 53.88 156 GLY A CA 1
ATOM 1216 C C . GLY A 1 156 ? -0.716 -33.182 7.007 1.00 53.88 156 GLY A C 1
ATOM 1217 O O . GLY A 1 156 ? 0.093 -32.262 6.932 1.00 53.88 156 GLY A O 1
ATOM 1218 N N . GLU A 1 157 ? -0.451 -34.321 7.654 1.00 54.38 157 GLU A N 1
ATOM 1219 C CA . GLU A 1 157 ? 0.788 -34.537 8.425 1.00 54.38 157 GLU A CA 1
ATOM 1220 C C . GLU A 1 157 ? 2.004 -34.905 7.553 1.00 54.38 157 GLU A C 1
ATOM 1222 O O . GLU A 1 157 ? 3.128 -34.669 7.983 1.00 54.38 157 GLU A O 1
ATOM 1227 N N . ASP A 1 158 ? 1.796 -35.375 6.313 1.00 51.44 158 ASP A N 1
ATOM 1228 C CA . ASP A 1 158 ? 2.870 -35.969 5.494 1.00 51.44 158 ASP A CA 1
ATOM 1229 C C . ASP A 1 158 ? 2.942 -35.479 4.031 1.00 51.44 158 ASP A C 1
ATOM 1231 O O . ASP A 1 158 ? 3.759 -35.985 3.259 1.00 51.44 158 ASP A O 1
ATOM 1235 N N . MET A 1 159 ? 2.113 -34.514 3.605 1.00 35.78 159 MET A N 1
ATOM 1236 C CA . MET A 1 159 ? 2.129 -34.017 2.220 1.00 35.78 159 MET A CA 1
ATOM 1237 C C . MET A 1 159 ? 2.427 -32.517 2.164 1.00 35.78 159 MET A C 1
ATOM 1239 O O . MET A 1 159 ? 1.622 -31.681 2.572 1.00 35.78 159 MET A O 1
ATOM 1243 N N . THR A 1 160 ? 3.593 -32.188 1.610 1.00 44.38 160 THR A N 1
ATOM 1244 C CA . THR A 1 160 ? 3.986 -30.819 1.266 1.00 44.38 160 THR A CA 1
ATOM 1245 C C . THR A 1 160 ? 3.951 -30.685 -0.249 1.00 44.38 160 THR A C 1
ATOM 1247 O O . THR A 1 160 ? 4.729 -31.331 -0.949 1.00 44.38 160 THR A O 1
ATOM 1250 N N . GLU A 1 161 ? 3.055 -29.849 -0.754 1.00 45.25 161 GLU A N 1
ATOM 1251 C CA . GLU A 1 161 ? 2.995 -29.458 -2.158 1.00 45.25 161 GLU A CA 1
ATOM 1252 C C . GLU A 1 161 ? 3.681 -28.102 -2.329 1.00 45.25 161 GLU A C 1
ATOM 1254 O O . GLU A 1 161 ? 3.541 -27.209 -1.496 1.00 45.25 161 GLU A O 1
ATOM 1259 N N . VAL A 1 162 ? 4.435 -27.921 -3.409 1.00 51.59 162 VAL A N 1
ATOM 1260 C CA . VAL A 1 162 ? 5.034 -26.624 -3.741 1.00 51.59 162 VAL A CA 1
ATOM 1261 C C . VAL A 1 162 ? 4.294 -26.067 -4.950 1.00 51.59 162 VAL A C 1
ATOM 1263 O O . VAL A 1 162 ? 4.394 -26.607 -6.048 1.00 51.59 162 VAL A O 1
ATOM 1266 N N . ALA A 1 163 ? 3.537 -24.991 -4.747 1.00 49.81 163 ALA A N 1
ATOM 1267 C CA . ALA A 1 163 ? 2.907 -24.246 -5.826 1.00 49.81 163 ALA A CA 1
ATOM 1268 C C . ALA A 1 163 ? 3.881 -23.169 -6.317 1.00 49.81 163 ALA A C 1
ATOM 1270 O O . ALA A 1 163 ? 4.154 -22.199 -5.608 1.00 49.81 163 ALA A O 1
ATOM 1271 N N . CYS A 1 164 ? 4.416 -23.344 -7.524 1.00 50.41 164 CYS A N 1
ATOM 1272 C CA . CYS A 1 164 ? 5.278 -22.362 -8.176 1.00 50.41 164 CYS A CA 1
ATOM 1273 C C . CYS A 1 164 ? 4.479 -21.579 -9.221 1.00 50.41 164 CYS A C 1
ATOM 1275 O O . CYS A 1 164 ? 4.022 -22.159 -10.205 1.00 50.41 164 CYS A O 1
ATOM 1277 N N . ASN A 1 165 ? 4.365 -20.263 -9.050 1.00 53.31 165 ASN A N 1
ATOM 1278 C CA . ASN A 1 165 ? 3.954 -19.377 -10.136 1.00 53.31 165 ASN A CA 1
ATOM 1279 C C . ASN A 1 165 ? 5.212 -18.883 -10.864 1.00 53.31 165 ASN A C 1
ATOM 1281 O O . ASN A 1 165 ? 6.067 -18.227 -10.264 1.00 53.31 165 ASN A O 1
ATOM 1285 N N . LEU A 1 166 ? 5.327 -19.213 -12.157 1.00 52.44 166 LEU A N 1
ATOM 1286 C CA . LEU A 1 166 ? 6.334 -18.626 -13.045 1.00 52.44 166 LEU A CA 1
ATOM 1287 C C . LEU A 1 166 ? 5.928 -17.183 -13.346 1.00 52.44 166 LEU A C 1
ATOM 1289 O O . LEU A 1 166 ? 4.906 -16.951 -13.993 1.00 52.44 166 LEU A O 1
ATOM 1293 N N . LEU A 1 167 ? 6.736 -16.225 -12.899 1.00 51.69 167 LEU A N 1
ATOM 1294 C CA . LEU A 1 167 ? 6.505 -14.807 -13.177 1.00 51.69 167 LEU A CA 1
ATOM 1295 C C . LEU A 1 167 ? 7.042 -14.398 -14.562 1.00 51.69 167 LEU A C 1
ATOM 1297 O O . LEU A 1 167 ? 6.607 -13.387 -15.103 1.00 51.69 167 LEU A O 1
ATOM 1301 N N . GLU A 1 168 ? 7.890 -15.226 -15.190 1.00 49.78 168 GLU A N 1
ATOM 1302 C CA . GLU A 1 168 ? 8.385 -15.021 -16.558 1.00 49.78 168 GLU A CA 1
ATOM 1303 C C . GLU A 1 168 ? 8.259 -16.281 -17.435 1.00 49.78 168 GLU A C 1
ATOM 1305 O O . GLU A 1 168 ? 9.141 -17.139 -17.467 1.00 49.78 168 GLU A O 1
ATOM 1310 N N . LEU A 1 169 ? 7.186 -16.370 -18.227 1.00 45.78 169 LEU A N 1
ATOM 1311 C CA . LEU A 1 169 ? 6.955 -17.463 -19.192 1.00 45.78 169 LEU A CA 1
ATOM 1312 C C . LEU A 1 169 ? 7.954 -17.492 -20.374 1.00 45.78 169 LEU A C 1
ATOM 1314 O O . LEU A 1 169 ? 7.910 -18.417 -21.182 1.00 45.78 169 LEU A O 1
ATOM 1318 N N . GLY A 1 170 ? 8.831 -16.489 -20.507 1.00 53.28 170 GLY A N 1
ATOM 1319 C CA . GLY A 1 170 ? 9.761 -16.344 -21.637 1.00 53.28 170 GLY A CA 1
ATOM 1320 C C . GLY A 1 170 ? 11.204 -16.791 -21.380 1.00 53.28 170 GLY A C 1
ATOM 1321 O O . GLY A 1 170 ? 11.973 -16.881 -22.334 1.00 53.28 170 GLY A O 1
ATOM 1322 N N . ARG A 1 171 ? 11.592 -17.057 -20.123 1.00 51.91 171 ARG A N 1
ATOM 1323 C CA . ARG A 1 171 ? 13.004 -17.277 -19.745 1.00 51.91 171 ARG A CA 1
ATOM 1324 C C . ARG A 1 171 ? 13.308 -18.640 -19.124 1.00 51.91 171 ARG A C 1
ATOM 1326 O O . ARG A 1 171 ? 14.468 -19.040 -19.120 1.00 51.91 171 ARG A O 1
ATOM 1333 N N . VAL A 1 172 ? 12.302 -19.364 -18.632 1.00 50.50 172 VAL A N 1
ATOM 1334 C CA . VAL A 1 172 ? 12.487 -20.657 -17.954 1.00 50.50 172 VAL A CA 1
ATOM 1335 C C . VAL A 1 172 ? 11.527 -21.682 -18.552 1.00 50.50 172 VAL A C 1
ATOM 1337 O O . VAL A 1 172 ? 10.310 -21.547 -18.441 1.00 50.50 172 VAL A O 1
ATOM 1340 N N . GLY A 1 173 ? 12.075 -22.697 -19.222 1.00 52.88 173 GLY A N 1
ATOM 1341 C CA . GLY A 1 173 ? 11.301 -23.845 -19.690 1.00 52.88 173 GLY A CA 1
ATOM 1342 C C . GLY A 1 173 ? 10.872 -24.732 -18.517 1.00 52.88 173 GLY A C 1
ATOM 1343 O O . GLY A 1 173 ? 11.538 -24.782 -17.482 1.00 52.88 173 GLY A O 1
ATOM 1344 N N . ALA A 1 174 ? 9.746 -25.438 -18.663 1.00 51.72 174 ALA A N 1
ATOM 1345 C CA . ALA A 1 174 ? 9.210 -26.333 -17.628 1.00 51.72 174 ALA A CA 1
ATOM 1346 C C . ALA A 1 174 ? 10.199 -27.442 -17.196 1.00 51.72 174 ALA A C 1
ATOM 1348 O O . ALA A 1 174 ? 10.065 -28.013 -16.118 1.00 51.72 174 ALA A O 1
ATOM 1349 N N . ASP A 1 175 ? 11.206 -27.724 -18.021 1.00 55.00 175 ASP A N 1
ATOM 1350 C CA . ASP A 1 175 ? 12.305 -28.661 -17.788 1.00 55.00 175 ASP A CA 1
ATOM 1351 C C . ASP A 1 175 ? 13.301 -28.208 -16.709 1.00 55.00 175 ASP A C 1
ATOM 1353 O O . ASP A 1 175 ? 13.984 -29.045 -16.125 1.00 55.00 175 ASP A O 1
ATOM 1357 N N . GLN A 1 176 ? 13.357 -26.913 -16.390 1.00 54.97 176 GLN A N 1
ATOM 1358 C CA . GLN A 1 176 ? 14.260 -26.366 -15.367 1.00 54.97 176 GLN A CA 1
ATOM 1359 C C . GLN A 1 176 ? 13.627 -26.284 -13.967 1.00 54.97 176 GLN A C 1
ATOM 1361 O O . GLN A 1 176 ? 14.285 -25.868 -13.018 1.00 54.97 176 GLN A O 1
ATOM 1366 N N . VAL A 1 177 ? 12.359 -26.684 -13.821 1.00 53.78 177 VAL A N 1
ATOM 1367 C CA . VAL A 1 177 ? 11.589 -26.572 -12.564 1.00 53.78 177 VAL A CA 1
ATOM 1368 C C . VAL A 1 177 ? 11.703 -27.839 -11.686 1.00 53.78 177 VAL A C 1
ATOM 1370 O O . VAL A 1 177 ? 11.195 -27.862 -10.571 1.00 53.78 177 VAL A O 1
ATOM 1373 N N . HIS A 1 178 ? 12.404 -28.888 -12.141 1.00 45.84 178 HIS A N 1
ATOM 1374 C CA . HIS A 1 178 ? 12.529 -30.182 -11.442 1.00 45.84 178 HIS A CA 1
ATOM 1375 C C . HIS A 1 178 ? 13.978 -30.607 -11.115 1.00 45.84 178 HIS A C 1
ATOM 1377 O O . HIS A 1 178 ? 14.346 -31.759 -11.347 1.00 45.84 178 HIS A O 1
ATOM 1383 N N . ALA A 1 179 ? 14.799 -29.715 -10.558 1.00 38.69 179 ALA A N 1
ATOM 1384 C CA . ALA A 1 179 ? 16.085 -30.103 -9.961 1.00 38.69 179 ALA A CA 1
ATOM 1385 C C . ALA A 1 179 ? 16.026 -30.058 -8.431 1.00 38.69 179 ALA A C 1
ATOM 1387 O O . ALA A 1 179 ? 15.586 -29.014 -7.900 1.00 38.69 179 ALA A O 1
#

Secondary structure (DSSP, 8-state):
-------SS----TTHHHHSHHHHHHHHHHHHHHHHHHHHHHHHHHHHHHHHHHHHHHHHHHHHHHHHHHHHHHHH-TTSS-HHHHHHHHHHHHHHHH--TT-TT-TTHHHHHHHHHHHHHHHHHHTT-------S--S-SS---TTEEEEEEEETTTEEEEEEEES-TTT--GGGS--

Radius of gyration: 30.92 Å; chains: 1; bounding box: 59×49×109 Å

pLDDT: mean 77.49, std 20.23, range [35.78, 97.56]